Protein AF-A0A3N5I0D9-F1 (afdb_monomer_lite)

Secondary structure (DSSP, 8-state):
-PPPEEEE--S--SHHHHHHHHHHHTTT-S------SS--TTHHHHTTT-EEEEEETTEEEEEEE----

pLDDT: mean 93.51, std 3.73, range [80.19, 97.56]

Radius of gyration: 12.52 Å; chains: 1; bounding box: 27×22×30 Å

Sequence (69 aa):
MALHMLKLCVGVSEIEELESWVKDCRAGRDTLDHTTRMFPKRRDEILKGGSLYWVIRGMILCRQPIADL

Foldseek 3Di:
DADEAEDEDPPDADPVVVVVVQCVQCVVHPDDDDDDPDDDPPQVSNCVFYWYFYQHPNDGDDIGTDNHD

Structure (mmCIF, N/CA/C/O backbone):
data_AF-A0A3N5I0D9-F1
#
_entry.id   AF-A0A3N5I0D9-F1
#
loop_
_atom_site.group_PDB
_atom_site.id
_atom_site.type_symbol
_atom_site.label_atom_id
_atom_site.label_alt_id
_atom_site.label_comp_id
_atom_site.label_asym_id
_atom_site.label_entity_id
_atom_site.label_seq_id
_atom_site.pdbx_PDB_ins_code
_atom_site.Cartn_x
_atom_site.Cartn_y
_atom_site.Cartn_z
_atom_site.occupancy
_atom_site.B_iso_or_equiv
_atom_site.auth_seq_id
_atom_site.auth_comp_id
_atom_site.auth_asym_id
_atom_site.auth_atom_id
_atom_site.pdbx_PDB_model_num
ATOM 1 N N . MET A 1 1 ? -11.975 10.061 13.917 1.00 80.19 1 MET A N 1
ATOM 2 C CA . MET A 1 1 ? -11.122 10.376 12.750 1.00 80.19 1 MET A CA 1
ATOM 3 C C . MET A 1 1 ? -10.580 9.068 12.200 1.00 80.19 1 MET A C 1
ATOM 5 O O . MET A 1 1 ? -10.385 8.156 12.996 1.00 80.19 1 MET A O 1
ATOM 9 N N . ALA A 1 2 ? -10.419 8.947 10.883 1.00 92.19 2 ALA A N 1
ATOM 10 C CA . ALA A 1 2 ? -9.897 7.727 10.270 1.00 92.19 2 ALA A CA 1
ATOM 11 C C . ALA A 1 2 ? -8.423 7.517 10.645 1.00 92.19 2 ALA A C 1
ATOM 13 O O . ALA A 1 2 ? -7.673 8.488 10.763 1.00 92.19 2 ALA A O 1
ATOM 14 N N . LEU A 1 3 ? -8.010 6.263 10.835 1.00 97.31 3 LEU A N 1
ATOM 15 C CA . LEU A 1 3 ? -6.603 5.933 11.041 1.00 97.31 3 LEU A CA 1
ATOM 16 C C . LEU A 1 3 ? -5.929 5.705 9.684 1.00 97.31 3 LEU A C 1
ATOM 18 O O . LEU A 1 3 ? -6.396 4.915 8.866 1.00 97.31 3 LEU A O 1
ATOM 22 N N . HIS A 1 4 ? -4.817 6.394 9.447 1.00 97.25 4 HIS A N 1
ATOM 23 C CA . HIS A 1 4 ? -4.045 6.278 8.213 1.00 97.25 4 HIS A CA 1
ATOM 24 C C . HIS A 1 4 ? -2.791 5.425 8.418 1.00 97.25 4 HIS A C 1
ATOM 26 O O . HIS A 1 4 ? -2.306 5.265 9.539 1.00 97.25 4 HIS A O 1
ATOM 32 N N . MET A 1 5 ? -2.257 4.891 7.323 1.00 96.75 5 MET A N 1
ATOM 33 C CA . MET A 1 5 ? -1.041 4.084 7.309 1.00 96.75 5 MET A CA 1
ATOM 34 C C . MET A 1 5 ? 0.042 4.765 6.481 1.00 96.75 5 MET A C 1
ATOM 36 O O . MET A 1 5 ? -0.249 5.407 5.476 1.00 96.75 5 MET A O 1
ATOM 40 N N . LEU A 1 6 ? 1.297 4.573 6.877 1.00 96.56 6 LEU A N 1
ATOM 41 C CA . LEU A 1 6 ? 2.467 4.953 6.092 1.00 96.56 6 LEU A CA 1
ATOM 42 C C . LEU A 1 6 ? 3.135 3.691 5.554 1.00 96.56 6 LEU A C 1
ATOM 44 O O . LEU A 1 6 ? 3.277 2.707 6.284 1.00 96.56 6 LEU A O 1
ATOM 48 N N . LYS A 1 7 ? 3.578 3.730 4.299 1.00 94.81 7 LYS A N 1
ATOM 49 C CA . LYS A 1 7 ? 4.398 2.674 3.702 1.00 94.81 7 LYS A CA 1
ATOM 50 C C . LYS A 1 7 ? 5.599 3.288 3.007 1.00 94.81 7 LYS A C 1
ATOM 52 O O . LYS A 1 7 ? 5.459 4.119 2.112 1.00 94.81 7 LYS A O 1
ATOM 57 N N . LEU A 1 8 ? 6.780 2.865 3.445 1.00 95.50 8 LEU A N 1
ATOM 58 C CA . LEU A 1 8 ? 8.036 3.241 2.815 1.00 95.50 8 LEU A CA 1
ATOM 59 C C . LEU A 1 8 ? 8.149 2.541 1.460 1.00 95.50 8 LEU A C 1
ATOM 61 O O . LEU A 1 8 ? 8.082 1.313 1.386 1.00 95.50 8 LEU A O 1
ATOM 65 N N . CYS A 1 9 ? 8.313 3.329 0.402 1.00 94.44 9 CYS A N 1
ATOM 66 C CA . CYS A 1 9 ? 8.556 2.835 -0.941 1.00 94.44 9 CYS A CA 1
ATOM 67 C C . CYS A 1 9 ? 10.070 2.729 -1.155 1.00 94.44 9 CYS A C 1
ATOM 69 O O . CYS A 1 9 ? 10.753 3.730 -1.365 1.00 94.44 9 CYS A O 1
ATOM 71 N N . VAL A 1 10 ? 10.610 1.520 -1.016 1.00 92.12 10 VAL A N 1
ATOM 72 C CA . VAL A 1 10 ? 12.040 1.249 -1.219 1.00 92.12 10 VAL A CA 1
ATOM 73 C C . VAL A 1 10 ? 12.271 0.881 -2.681 1.00 92.12 10 VAL A C 1
ATOM 75 O O . VAL A 1 10 ? 11.511 0.095 -3.237 1.00 92.12 10 VAL A O 1
ATOM 78 N N . GLY A 1 11 ? 13.330 1.420 -3.286 1.00 91.56 11 GLY A N 1
ATOM 79 C CA . GLY A 1 11 ? 13.687 1.140 -4.682 1.00 91.56 11 GLY A CA 1
ATOM 80 C C . GLY A 1 11 ? 12.939 1.982 -5.718 1.00 91.56 11 GLY A C 1
ATOM 81 O O . GLY A 1 11 ? 13.178 1.800 -6.902 1.00 91.56 11 GLY A O 1
ATOM 82 N N . VAL A 1 12 ? 12.085 2.907 -5.274 1.00 94.31 12 VAL A N 1
ATOM 83 C CA . VAL A 1 12 ? 11.419 3.904 -6.116 1.00 94.31 12 VAL A CA 1
ATOM 84 C C . VAL A 1 12 ? 11.944 5.286 -5.752 1.00 94.31 12 VAL A C 1
ATOM 86 O O . VAL A 1 12 ? 12.027 5.635 -4.570 1.00 94.31 12 VAL A O 1
ATOM 89 N N . SER A 1 13 ? 12.307 6.061 -6.766 1.00 92.94 13 SER A N 1
ATOM 90 C CA . SER A 1 13 ? 12.865 7.404 -6.617 1.00 92.94 13 SER A CA 1
ATOM 91 C C . SER A 1 13 ? 11.902 8.503 -7.056 1.00 92.94 13 SER A C 1
ATOM 93 O O . SER A 1 13 ? 11.890 9.564 -6.430 1.00 92.94 13 SER A O 1
ATOM 95 N N . GLU A 1 14 ? 11.049 8.220 -8.038 1.00 94.50 14 GLU A N 1
ATOM 96 C CA . GLU A 1 14 ? 10.070 9.159 -8.589 1.00 94.50 14 GLU A CA 1
ATOM 97 C C . GLU A 1 14 ? 8.651 8.570 -8.583 1.00 94.50 14 GLU A C 1
ATOM 99 O O . GLU A 1 14 ? 8.451 7.356 -8.489 1.00 94.50 14 GLU A O 1
ATOM 104 N N . ILE A 1 15 ? 7.638 9.435 -8.646 1.00 94.69 15 ILE A N 1
ATOM 105 C CA . ILE A 1 15 ? 6.229 9.022 -8.544 1.00 94.69 15 ILE A CA 1
ATOM 106 C C . ILE A 1 15 ? 5.824 8.166 -9.751 1.00 94.69 15 ILE A C 1
ATOM 108 O O . ILE A 1 15 ? 5.092 7.189 -9.602 1.00 94.69 15 ILE A O 1
ATOM 112 N N . GLU A 1 16 ? 6.340 8.492 -10.930 1.00 95.38 16 GLU A N 1
ATOM 113 C CA . GLU A 1 16 ? 6.047 7.839 -12.203 1.00 95.38 16 GLU A CA 1
ATOM 114 C C . GLU A 1 16 ? 6.471 6.362 -12.201 1.00 95.38 16 GLU A C 1
ATOM 116 O O . GLU A 1 16 ? 5.782 5.512 -12.768 1.00 95.38 16 GLU A O 1
ATOM 121 N N . GLU A 1 17 ? 7.569 6.031 -11.513 1.00 95.12 17 GLU A N 1
ATOM 122 C CA . GLU A 1 17 ? 8.020 4.646 -11.328 1.00 95.12 17 GLU A CA 1
ATOM 123 C C . GLU A 1 17 ? 7.009 3.849 -10.489 1.00 95.12 17 GLU A C 1
ATOM 125 O O . GLU A 1 17 ? 6.645 2.725 -10.849 1.00 95.12 17 GLU A O 1
ATOM 130 N N . LEU A 1 18 ? 6.498 4.445 -9.401 1.00 93.88 18 LEU A N 1
ATOM 131 C CA . LEU A 1 18 ? 5.439 3.836 -8.592 1.00 93.88 18 LEU A CA 1
ATOM 132 C C . LEU A 1 18 ? 4.155 3.668 -9.409 1.00 93.88 18 LEU A C 1
ATOM 134 O O . LEU A 1 18 ? 3.521 2.618 -9.333 1.00 93.88 18 LEU A O 1
ATOM 138 N N . GLU A 1 19 ? 3.766 4.670 -10.198 1.00 93.31 19 GLU A N 1
ATOM 139 C CA . GLU A 1 19 ? 2.580 4.581 -11.052 1.00 93.31 19 GLU A CA 1
ATOM 140 C C . GLU A 1 19 ? 2.693 3.462 -12.088 1.00 93.31 19 GLU A C 1
ATOM 142 O O . GLU A 1 19 ? 1.722 2.728 -12.291 1.00 93.31 19 GLU A O 1
ATOM 147 N N . SER A 1 20 ? 3.858 3.303 -12.724 1.00 93.69 20 SER A N 1
ATOM 148 C CA . SER A 1 20 ? 4.101 2.201 -13.659 1.00 93.69 20 SER A CA 1
ATOM 149 C C . SER A 1 20 ? 3.961 0.854 -12.958 1.00 93.69 20 SER A C 1
ATOM 151 O O . SER A 1 20 ? 3.206 0.000 -13.416 1.00 93.69 20 SER A O 1
ATOM 153 N N . TRP A 1 21 ? 4.592 0.690 -11.792 1.00 91.69 21 TRP A N 1
ATOM 154 C CA . TRP A 1 21 ? 4.488 -0.543 -11.014 1.00 91.69 21 TRP A CA 1
ATOM 155 C C . TRP A 1 21 ? 3.042 -0.859 -10.605 1.00 91.69 21 TRP A C 1
ATOM 157 O O . TRP A 1 21 ? 2.607 -2.010 -10.680 1.00 91.69 21 TRP A O 1
ATOM 167 N N . VAL A 1 22 ? 2.266 0.154 -10.203 1.00 90.81 22 VAL A N 1
ATOM 168 C CA . VAL A 1 22 ? 0.841 -0.013 -9.881 1.00 90.81 22 VAL A CA 1
ATOM 169 C C . VAL A 1 22 ? 0.047 -0.441 -11.114 1.00 90.81 22 VAL A C 1
ATOM 171 O O . VAL A 1 22 ? -0.802 -1.325 -10.994 1.00 90.81 22 VAL A O 1
ATOM 174 N N . LYS A 1 23 ? 0.303 0.154 -12.287 1.00 90.94 23 LYS A N 1
ATOM 175 C CA . LYS A 1 23 ? -0.351 -0.238 -13.547 1.00 90.94 23 LYS A CA 1
ATOM 176 C C . LYS A 1 23 ? -0.067 -1.698 -13.882 1.00 90.94 23 LYS A C 1
ATOM 178 O O . LYS A 1 23 ? -1.010 -2.438 -14.152 1.00 90.94 23 LYS A O 1
ATOM 183 N N . ASP A 1 24 ? 1.189 -2.117 -13.774 1.00 91.12 24 ASP A N 1
ATOM 184 C CA . ASP A 1 24 ? 1.600 -3.496 -14.041 1.00 91.12 24 ASP A CA 1
ATOM 185 C C . ASP A 1 24 ? 0.954 -4.473 -13.049 1.00 91.12 24 ASP A C 1
ATOM 187 O O . ASP A 1 24 ? 0.418 -5.509 -13.438 1.00 91.12 24 ASP A O 1
ATOM 191 N N . CYS A 1 25 ? 0.915 -4.122 -11.760 1.00 87.69 25 CYS A N 1
ATOM 192 C CA . CYS A 1 25 ? 0.295 -4.955 -10.725 1.00 87.69 25 CYS A CA 1
ATOM 193 C C . CYS A 1 25 ? -1.231 -5.055 -10.853 1.00 87.69 25 CYS A C 1
ATOM 195 O O . CYS A 1 25 ? -1.820 -6.060 -10.451 1.00 87.69 25 CYS A O 1
ATOM 197 N N . ARG A 1 26 ? -1.876 -4.021 -11.401 1.00 88.81 26 ARG A N 1
ATOM 198 C CA . ARG A 1 26 ? -3.316 -4.002 -11.687 1.00 88.81 26 ARG A CA 1
ATOM 199 C C . ARG A 1 26 ? -3.665 -4.611 -13.040 1.00 88.81 26 ARG A C 1
ATOM 201 O O . ARG A 1 26 ? -4.845 -4.642 -13.379 1.00 88.81 26 ARG A O 1
ATOM 208 N N . ALA A 1 27 ? -2.702 -5.091 -13.827 1.00 88.25 27 ALA A N 1
ATOM 209 C CA . ALA A 1 27 ? -2.993 -5.695 -15.121 1.00 88.25 27 ALA A CA 1
ATOM 210 C C . ALA A 1 27 ? -3.968 -6.878 -14.952 1.00 88.25 27 ALA A C 1
ATOM 212 O O . ALA A 1 27 ? -3.620 -7.933 -14.421 1.00 88.25 27 ALA A O 1
ATOM 213 N N . GLY A 1 28 ? -5.222 -6.668 -15.366 1.00 83.19 28 GLY A N 1
ATOM 214 C CA . GLY A 1 28 ? -6.314 -7.632 -15.208 1.00 83.19 28 GLY A CA 1
ATOM 215 C C . GLY A 1 28 ? -6.970 -7.677 -13.820 1.00 83.19 28 GLY A C 1
ATOM 216 O O . GLY A 1 28 ? -7.640 -8.663 -13.523 1.00 83.19 28 GLY A O 1
ATOM 217 N N . ARG A 1 29 ? -6.786 -6.659 -12.963 1.00 86.75 29 ARG A N 1
ATOM 218 C CA . ARG A 1 29 ? -7.396 -6.572 -11.623 1.00 86.75 29 ARG A CA 1
ATOM 219 C C . ARG A 1 29 ? -7.939 -5.178 -11.319 1.00 86.75 29 ARG A C 1
ATOM 221 O O . ARG A 1 29 ? -7.293 -4.164 -11.583 1.00 86.75 29 ARG A O 1
ATOM 228 N N . ASP A 1 30 ? -9.091 -5.135 -10.659 1.00 82.25 30 ASP A N 1
ATOM 229 C CA . ASP A 1 30 ? -9.703 -3.871 -10.241 1.00 82.25 30 ASP A CA 1
ATOM 230 C C . ASP A 1 30 ? -9.025 -3.270 -9.005 1.00 82.25 30 ASP A C 1
ATOM 232 O O . ASP A 1 30 ? -8.963 -2.044 -8.872 1.00 82.25 30 ASP A O 1
ATOM 236 N N . THR A 1 31 ? -8.455 -4.112 -8.139 1.00 84.94 31 THR A N 1
ATOM 237 C CA . THR A 1 31 ? -7.816 -3.717 -6.878 1.00 84.94 31 THR A CA 1
ATOM 238 C C . THR A 1 31 ? -6.301 -3.920 -6.899 1.00 84.94 31 THR A C 1
ATOM 240 O O . THR A 1 31 ? -5.755 -4.706 -7.675 1.00 84.94 31 THR A O 1
ATOM 243 N N . LEU A 1 32 ? -5.612 -3.171 -6.033 1.00 89.25 32 LEU A N 1
ATOM 244 C CA . LEU A 1 32 ? -4.196 -3.349 -5.732 1.00 89.25 32 LEU A CA 1
ATOM 245 C C . LEU A 1 32 ? -4.070 -3.811 -4.284 1.00 89.25 32 LEU A C 1
ATOM 247 O O . LEU A 1 32 ? -4.325 -3.030 -3.365 1.00 89.25 32 LEU A O 1
ATOM 251 N N . ASP A 1 33 ? -3.614 -5.043 -4.101 1.00 90.75 33 ASP A N 1
ATOM 252 C CA . ASP A 1 33 ? -3.458 -5.630 -2.776 1.00 90.75 33 ASP A CA 1
ATOM 253 C C . ASP A 1 33 ? -2.003 -5.536 -2.305 1.00 90.75 33 ASP A C 1
ATOM 255 O O . ASP A 1 33 ? -1.048 -5.436 -3.087 1.00 90.75 33 ASP A O 1
ATOM 259 N N . HIS A 1 34 ? -1.811 -5.570 -0.989 1.00 90.50 34 HIS A N 1
ATOM 260 C CA . HIS A 1 34 ? -0.488 -5.532 -0.383 1.00 90.50 34 HIS A CA 1
ATOM 261 C C . HIS A 1 34 ? -0.314 -6.661 0.615 1.00 90.50 34 HIS A C 1
ATOM 263 O O . HIS A 1 34 ? -0.944 -6.690 1.667 1.00 90.50 34 HIS A O 1
ATOM 269 N N . THR A 1 35 ? 0.633 -7.548 0.331 1.00 91.12 35 THR A N 1
ATOM 270 C CA . THR A 1 35 ? 1.062 -8.545 1.304 1.00 91.12 35 THR A CA 1
ATOM 271 C C . THR A 1 35 ? 1.915 -7.875 2.378 1.00 91.12 35 THR A C 1
ATOM 273 O O . THR A 1 35 ? 2.913 -7.217 2.081 1.00 91.12 35 THR A O 1
ATOM 276 N N . THR A 1 36 ? 1.545 -8.057 3.644 1.00 91.75 36 THR A N 1
ATOM 277 C CA . THR A 1 36 ? 2.328 -7.606 4.799 1.00 91.75 36 THR A CA 1
ATOM 278 C C . THR A 1 36 ? 2.493 -8.749 5.787 1.00 91.75 36 THR A C 1
ATOM 280 O O . THR A 1 36 ? 1.573 -9.530 6.009 1.00 91.75 36 THR A O 1
ATOM 283 N N . ARG A 1 37 ? 3.670 -8.840 6.412 1.00 94.69 37 ARG A N 1
ATOM 284 C CA . ARG A 1 37 ? 3.886 -9.759 7.541 1.00 94.69 37 ARG A CA 1
ATOM 285 C C . ARG A 1 37 ? 3.256 -9.226 8.828 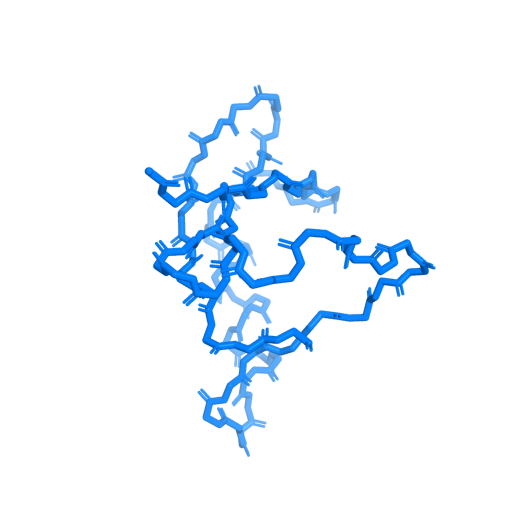1.00 94.69 37 ARG A C 1
ATOM 287 O O . ARG A 1 37 ? 2.901 -9.999 9.707 1.00 94.69 37 ARG A O 1
ATOM 294 N N . MET A 1 38 ? 3.144 -7.902 8.939 1.00 92.75 38 MET A N 1
ATOM 295 C CA . MET A 1 38 ? 2.623 -7.211 10.115 1.00 92.75 38 MET A CA 1
ATOM 296 C C . MET A 1 38 ? 1.231 -6.690 9.791 1.00 92.75 38 MET A C 1
ATOM 298 O O . MET A 1 38 ? 1.075 -5.589 9.258 1.00 92.75 38 MET A O 1
ATOM 302 N N . PHE A 1 39 ? 0.227 -7.516 10.071 1.00 94.19 39 PHE A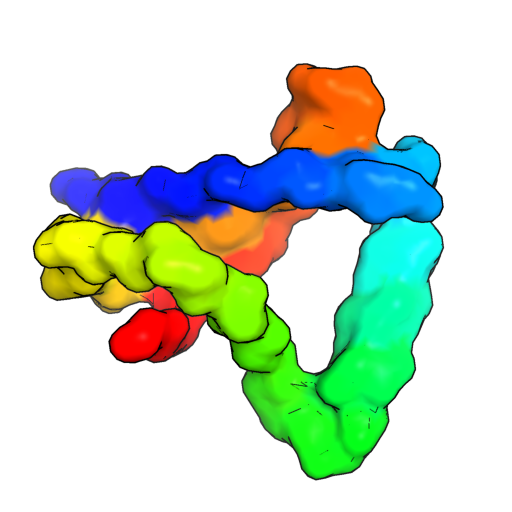 N 1
ATOM 303 C CA . PHE A 1 39 ? -1.160 -7.174 9.795 1.00 94.19 39 PHE A CA 1
ATOM 304 C C . PHE A 1 39 ? -1.673 -6.085 10.763 1.00 94.19 39 PHE A C 1
ATOM 306 O O . PHE A 1 39 ? -1.368 -6.144 11.962 1.00 94.19 39 PHE A O 1
ATOM 313 N N . PRO A 1 40 ? -2.435 -5.076 10.294 1.00 94.81 40 PRO A N 1
ATOM 314 C CA . PRO A 1 40 ? -2.918 -3.998 11.153 1.00 94.81 40 PRO A CA 1
ATOM 315 C C . PRO A 1 40 ? -3.880 -4.491 12.240 1.00 94.81 40 PRO A C 1
ATOM 317 O O . PRO A 1 40 ? -4.906 -5.102 11.961 1.00 94.81 40 PRO A O 1
ATOM 320 N N . LYS A 1 41 ? -3.597 -4.156 13.504 1.00 95.31 41 LYS A N 1
ATOM 321 C CA . LYS A 1 41 ? -4.462 -4.527 14.643 1.00 95.31 41 LYS A CA 1
ATOM 322 C C . LYS A 1 41 ? -5.730 -3.674 14.749 1.00 95.31 41 LYS A C 1
ATOM 324 O O . 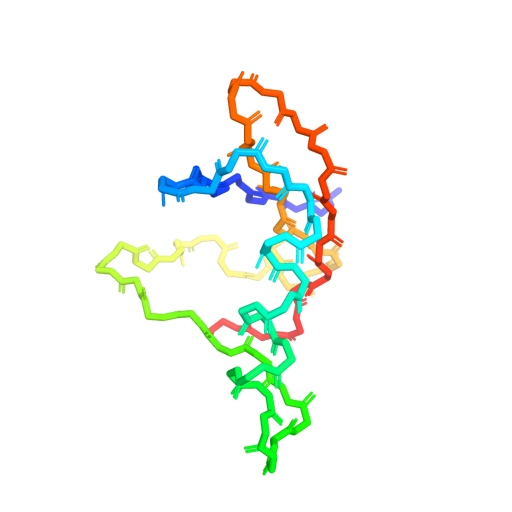LYS A 1 41 ? -6.730 -4.121 15.291 1.00 95.31 41 LYS A O 1
ATOM 329 N N . ARG A 1 42 ? -5.683 -2.437 14.248 1.00 96.25 42 ARG A N 1
ATOM 330 C CA . ARG A 1 42 ? -6.767 -1.441 14.338 1.00 96.25 42 ARG A CA 1
ATOM 331 C C . ARG A 1 42 ? -7.553 -1.351 13.024 1.00 96.25 42 ARG A C 1
ATOM 333 O O . ARG A 1 42 ? -7.798 -0.255 12.526 1.00 96.25 42 ARG A O 1
ATOM 340 N N . ARG A 1 43 ? -7.909 -2.507 12.444 1.00 95.94 43 ARG A N 1
ATOM 341 C CA . ARG A 1 43 ? -8.582 -2.611 11.132 1.00 95.94 43 ARG A CA 1
ATOM 342 C C . ARG A 1 43 ? -9.816 -1.720 11.022 1.00 95.94 43 ARG A C 1
ATOM 344 O O . ARG A 1 43 ? -9.909 -0.936 10.088 1.00 95.94 43 ARG A O 1
ATOM 351 N N . ASP A 1 44 ? -10.704 -1.750 12.012 1.00 95.62 44 ASP A N 1
ATOM 352 C CA . ASP A 1 44 ? -11.992 -1.053 11.931 1.00 95.62 44 ASP A CA 1
ATOM 353 C C . ASP A 1 44 ? -11.839 0.472 11.936 1.00 95.62 44 ASP A C 1
ATOM 355 O O . ASP A 1 44 ? -12.686 1.188 11.415 1.00 95.62 44 ASP A O 1
ATOM 359 N N . GLU A 1 45 ? -10.762 0.999 12.517 1.00 97.31 45 GLU A N 1
ATOM 360 C CA . GLU A 1 45 ? -10.461 2.433 12.477 1.00 97.31 45 GLU A CA 1
ATOM 361 C C . GLU A 1 45 ? -9.834 2.853 11.147 1.00 97.31 45 GLU A C 1
ATOM 363 O O . GLU A 1 45 ? -10.047 3.982 10.699 1.00 97.31 45 GLU A 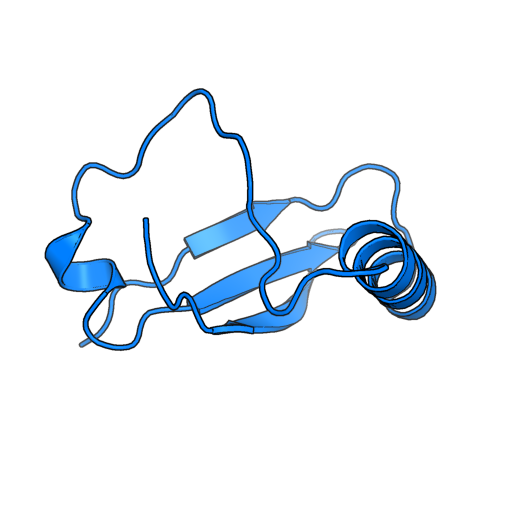O 1
ATOM 368 N N . ILE A 1 46 ? -9.087 1.946 10.512 1.00 96.88 46 ILE A N 1
ATOM 369 C CA . ILE A 1 46 ? -8.510 2.156 9.183 1.00 96.88 46 ILE A CA 1
ATOM 370 C C . ILE A 1 46 ? -9.602 2.060 8.116 1.00 96.88 46 ILE A C 1
ATOM 372 O O . ILE A 1 46 ? -9.666 2.908 7.238 1.00 96.88 46 ILE A O 1
ATOM 376 N N . LEU A 1 47 ? -10.519 1.097 8.206 1.00 96.62 47 LEU A N 1
ATOM 377 C CA . LEU A 1 47 ? -11.591 0.927 7.217 1.00 96.62 47 LEU A CA 1
ATOM 378 C C . LEU A 1 47 ? -12.670 2.024 7.285 1.00 96.62 47 LEU A C 1
ATOM 380 O O . LEU A 1 47 ? -13.444 2.192 6.349 1.00 96.62 47 LEU A O 1
ATOM 384 N N . LYS A 1 48 ? -12.678 2.865 8.328 1.00 96.50 48 LYS A N 1
ATOM 385 C CA . LYS A 1 48 ? -13.523 4.076 8.432 1.00 96.50 48 LYS A CA 1
ATOM 386 C C . LYS A 1 48 ? -13.002 5.254 7.585 1.00 96.50 48 LYS A C 1
ATOM 388 O O . LYS A 1 48 ? -13.045 6.400 8.029 1.00 96.50 48 LYS A O 1
ATOM 393 N N . GLY A 1 49 ? -12.496 4.989 6.378 1.00 95.81 49 GLY A N 1
ATOM 394 C CA . GLY A 1 49 ? -11.997 6.012 5.443 1.00 95.81 49 GLY A CA 1
ATOM 395 C C . GLY A 1 49 ? -10.491 6.292 5.520 1.00 95.81 49 GLY A C 1
ATOM 396 O O . GLY A 1 49 ? -10.031 7.368 5.133 1.00 95.81 49 GLY A O 1
ATOM 397 N N . GLY A 1 50 ? -9.714 5.345 6.038 1.00 97.56 50 GLY A N 1
ATOM 398 C CA . GLY A 1 50 ? -8.260 5.399 6.105 1.00 97.56 50 GLY A CA 1
ATOM 399 C C . GLY A 1 50 ? -7.602 5.381 4.728 1.00 97.56 50 GLY A C 1
ATOM 400 O O . GLY A 1 50 ? -8.213 5.195 3.673 1.00 97.56 50 GLY A O 1
ATOM 401 N N . SER A 1 51 ? -6.308 5.665 4.714 1.00 97.44 51 SER A N 1
ATOM 402 C CA . SER A 1 51 ? -5.532 5.734 3.476 1.00 97.44 51 SER A CA 1
ATOM 403 C C . SER A 1 51 ? -4.102 5.307 3.741 1.00 97.44 51 SER A C 1
ATOM 405 O O . SER A 1 51 ? -3.588 5.506 4.843 1.00 97.44 51 SER A O 1
ATOM 407 N N . LEU A 1 52 ? -3.482 4.737 2.718 1.00 96.25 52 LEU A N 1
ATOM 408 C CA . LEU A 1 52 ? -2.067 4.447 2.657 1.00 96.25 52 LEU A CA 1
ATOM 409 C C . LEU A 1 52 ? -1.343 5.648 2.049 1.00 96.25 52 LEU A C 1
ATOM 411 O O . LEU A 1 52 ? -1.638 6.067 0.930 1.00 96.25 52 LEU A O 1
ATOM 415 N N . TYR A 1 53 ? -0.399 6.198 2.794 1.00 97.44 53 TYR A N 1
ATOM 416 C CA . TYR A 1 53 ? 0.479 7.268 2.351 1.00 97.44 53 TYR A CA 1
ATOM 417 C C . TYR A 1 53 ? 1.843 6.683 2.002 1.00 97.44 53 TYR A C 1
ATOM 419 O O . TYR A 1 53 ? 2.473 6.001 2.817 1.00 97.44 53 TYR A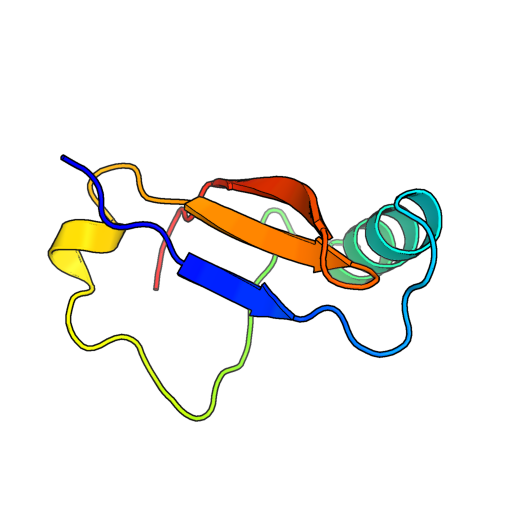 O 1
ATOM 427 N N . TRP A 1 54 ? 2.285 6.949 0.778 1.00 96.81 54 TRP A N 1
ATOM 428 C CA . TRP A 1 54 ? 3.560 6.465 0.268 1.00 96.81 54 TRP A CA 1
ATOM 429 C C . TRP A 1 54 ? 4.671 7.440 0.620 1.00 96.81 54 TRP A C 1
ATOM 431 O O . TRP A 1 54 ? 4.614 8.617 0.255 1.00 96.81 54 TRP A O 1
ATOM 441 N N . VAL A 1 55 ? 5.681 6.927 1.320 1.00 97.12 55 VAL A N 1
ATOM 442 C CA . VAL A 1 55 ? 6.896 7.669 1.648 1.00 97.12 55 VAL A CA 1
ATOM 443 C C . VAL A 1 55 ? 7.962 7.327 0.614 1.00 97.12 55 VAL A C 1
ATOM 445 O O . VAL A 1 55 ? 8.424 6.188 0.564 1.00 97.12 55 VAL A O 1
ATOM 448 N N . ILE A 1 56 ? 8.351 8.309 -0.194 1.00 96.31 56 ILE A N 1
ATOM 449 C CA . ILE A 1 56 ? 9.375 8.205 -1.239 1.00 96.31 56 ILE A CA 1
ATOM 450 C C . ILE A 1 56 ? 10.471 9.209 -0.887 1.00 96.31 56 ILE A C 1
ATOM 452 O O . ILE A 1 56 ? 10.190 10.385 -0.660 1.00 96.31 56 ILE A O 1
ATOM 456 N N . ARG A 1 57 ? 11.719 8.740 -0.766 1.00 94.38 57 ARG A N 1
ATOM 457 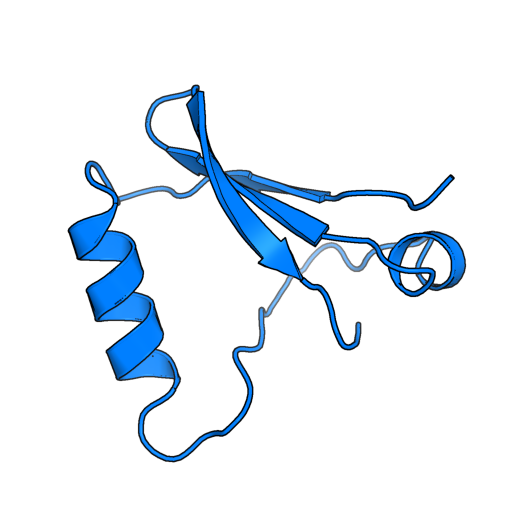C CA . ARG A 1 57 ? 12.873 9.566 -0.344 1.00 94.38 57 ARG A CA 1
ATOM 458 C C . ARG A 1 57 ? 12.618 10.390 0.935 1.00 94.38 57 ARG A C 1
ATOM 460 O O . ARG A 1 57 ? 13.037 11.535 1.051 1.00 94.38 57 ARG A O 1
ATOM 467 N N . GLY A 1 58 ? 11.912 9.805 1.905 1.00 94.44 58 GLY A N 1
ATOM 468 C CA . GLY A 1 58 ? 11.610 10.451 3.189 1.00 94.44 58 GLY A CA 1
ATOM 469 C C . GLY A 1 58 ? 10.462 11.466 3.159 1.00 94.44 58 GLY A C 1
ATOM 470 O O . GLY A 1 58 ? 10.149 12.040 4.198 1.00 94.44 58 GLY A O 1
ATOM 471 N N . MET A 1 59 ? 9.800 11.660 2.015 1.00 95.94 59 MET A N 1
ATOM 472 C CA . MET A 1 59 ? 8.653 12.560 1.873 1.00 95.94 59 MET A CA 1
ATOM 473 C C . MET A 1 59 ? 7.379 11.790 1.535 1.00 95.94 59 MET A C 1
ATOM 475 O O . MET A 1 59 ? 7.417 10.789 0.824 1.00 95.94 59 MET A O 1
ATOM 479 N N . ILE A 1 60 ? 6.236 12.262 2.033 1.00 97.12 60 ILE A N 1
ATOM 480 C CA . ILE A 1 60 ? 4.926 11.744 1.628 1.00 97.12 60 ILE A CA 1
ATOM 481 C C . ILE A 1 60 ? 4.551 12.408 0.309 1.00 97.12 60 ILE A C 1
ATOM 483 O O . ILE A 1 60 ? 4.313 13.612 0.286 1.00 97.12 60 ILE A O 1
ATOM 487 N N . LEU A 1 61 ? 4.488 11.625 -0.766 1.00 96.44 61 LEU A N 1
ATOM 488 C CA . LEU A 1 61 ? 4.214 12.154 -2.107 1.00 96.44 61 LEU A CA 1
ATOM 489 C C . LEU A 1 61 ? 2.878 11.678 -2.680 1.00 96.44 61 LEU A C 1
ATOM 491 O O . LEU A 1 61 ? 2.250 12.405 -3.443 1.00 96.44 61 LEU A O 1
ATOM 495 N N . CYS A 1 62 ? 2.406 10.494 -2.279 1.00 95.19 62 CYS A N 1
ATOM 496 C CA . CYS A 1 62 ? 1.192 9.898 -2.838 1.00 95.19 62 CYS A CA 1
ATOM 497 C C . CYS A 1 62 ? 0.250 9.389 -1.746 1.00 95.19 62 CYS A C 1
ATOM 499 O O . CYS A 1 62 ? 0.675 8.964 -0.667 1.00 95.19 62 CYS A O 1
ATOM 501 N N . ARG A 1 63 ? -1.046 9.370 -2.069 1.00 95.56 63 ARG A N 1
ATOM 502 C CA . ARG A 1 63 ? -2.112 8.824 -1.226 1.00 95.56 63 ARG A CA 1
ATOM 503 C C . ARG A 1 63 ? -2.921 7.793 -2.004 1.00 95.56 63 ARG A C 1
ATOM 505 O O . ARG A 1 63 ? -3.374 8.070 -3.108 1.00 95.56 63 ARG A O 1
ATOM 512 N N . GLN A 1 64 ? -3.199 6.663 -1.365 1.00 94.38 64 GLN A N 1
ATOM 513 C CA . GLN A 1 64 ? -4.091 5.624 -1.864 1.00 94.38 64 GLN A CA 1
ATOM 514 C C . GLN A 1 64 ? -5.179 5.318 -0.818 1.00 94.38 64 GLN A C 1
ATOM 516 O O . GLN A 1 64 ? -4.846 5.021 0.330 1.00 94.38 64 GLN A O 1
ATOM 521 N N . PRO A 1 65 ? -6.477 5.393 -1.158 1.00 95.56 65 PRO A N 1
ATOM 522 C CA . PRO A 1 65 ? -7.545 4.944 -0.265 1.00 95.56 65 PRO A CA 1
ATOM 523 C C . PRO A 1 65 ? -7.418 3.449 0.051 1.00 95.56 65 PRO A C 1
ATOM 525 O O . PRO A 1 65 ? -7.082 2.660 -0.831 1.00 95.56 65 PRO A O 1
ATOM 528 N N . ILE A 1 66 ? -7.702 3.062 1.294 1.00 95.56 66 ILE A N 1
ATOM 529 C CA . ILE A 1 66 ? -7.765 1.650 1.688 1.00 95.56 66 ILE A CA 1
ATOM 530 C C . ILE A 1 66 ? -9.226 1.217 1.590 1.00 95.56 66 ILE A C 1
ATOM 532 O O . ILE A 1 66 ? -10.075 1.771 2.286 1.00 95.56 66 ILE A O 1
ATOM 536 N N . ALA A 1 67 ? -9.504 0.269 0.696 1.00 93.88 67 ALA A N 1
ATOM 537 C CA . ALA A 1 67 ? -10.843 -0.282 0.504 1.00 93.88 67 ALA A CA 1
ATOM 538 C C . ALA A 1 67 ? -11.125 -1.456 1.454 1.00 93.88 67 ALA A C 1
ATOM 540 O O . ALA A 1 67 ? -12.238 -1.559 1.961 1.00 93.88 67 ALA A O 1
ATOM 541 N N . ASP A 1 68 ? -10.119 -2.300 1.713 1.00 93.81 68 ASP A N 1
ATOM 542 C CA . ASP A 1 68 ? -10.211 -3.457 2.608 1.00 93.81 68 ASP A CA 1
ATOM 543 C C . ASP A 1 68 ? -8.835 -3.818 3.212 1.00 93.81 68 ASP A C 1
ATOM 545 O O . ASP A 1 68 ? -7.808 -3.291 2.760 1.00 93.81 68 ASP A O 1
ATOM 549 N N . LEU A 1 69 ? -8.822 -4.672 4.246 1.00 92.19 69 LEU A N 1
ATOM 550 C CA . LEU A 1 69 ? -7.627 -5.188 4.932 1.00 92.19 69 LEU A CA 1
ATOM 551 C C . LEU A 1 69 ? -7.736 -6.683 5.239 1.00 92.19 69 LEU A C 1
ATOM 553 O O . LEU A 1 69 ? -8.675 -7.069 5.973 1.00 92.19 69 LEU A O 1
#